Protein AF-A0A7X0E5I5-F1 (afdb_monomer_lite)

Foldseek 3Di:
DDDDDPPPPPPPPDPPPPPPPPPQWDDDPNAIAGDDDPVRLVVLLVQLVPDALVRHPPVLPQWWKFKWAFPDWDDADPQRWTKTKIATPGTGGCRPPDPPDGIFMETEHDPVRQGDDHDHPWMKTAIWHADPNHTYGGNSRIDTPDD

Secondary structure (DSSP, 8-state):
-----------------------SEEEETTEEEE---HHHHHHHHHHHHH--SS---GGGTTSEEEEEEEEEEEPP-TT--EEEEEEEEEEEE-TTPPTT--EEEEEE--GGGT---PPTT-EEEEEEEEETTEEE--GGGEEEE--

pLDDT: mean 73.92, std 20.05, range [28.14, 96.0]

Structure (mmCIF, N/CA/C/O backbone):
data_AF-A0A7X0E5I5-F1
#
_entry.id   AF-A0A7X0E5I5-F1
#
loop_
_atom_site.group_PDB
_atom_site.id
_atom_site.type_symbol
_atom_site.label_atom_id
_atom_site.label_alt_id
_atom_site.label_comp_id
_atom_site.label_asym_id
_atom_site.label_entity_id
_atom_site.label_seq_id
_atom_site.pdbx_PDB_ins_code
_atom_site.Cartn_x
_atom_site.Cartn_y
_atom_site.Cartn_z
_atom_site.occupancy
_atom_site.B_iso_or_equiv
_atom_site.auth_seq_id
_atom_site.auth_comp_id
_atom_site.auth_asym_id
_atom_site.auth_atom_id
_atom_site.pdbx_PDB_model_num
ATOM 1 N N . MET A 1 1 ? 13.275 -2.788 -75.035 1.00 40.72 1 MET A N 1
ATOM 2 C CA . MET A 1 1 ? 13.919 -1.642 -74.360 1.00 40.72 1 MET A CA 1
ATOM 3 C C . MET A 1 1 ? 12.969 -1.171 -73.271 1.00 40.72 1 MET A C 1
ATOM 5 O O . MET A 1 1 ? 11.833 -0.851 -73.587 1.00 40.72 1 MET A O 1
ATOM 9 N N . LYS A 1 2 ? 13.368 -1.297 -72.002 1.00 38.06 2 LYS A N 1
ATOM 10 C CA . LYS A 1 2 ? 12.533 -1.028 -70.821 1.00 38.06 2 LYS A CA 1
ATOM 11 C C . LYS A 1 2 ? 12.740 0.428 -70.397 1.00 38.06 2 LYS A C 1
ATOM 13 O O . LYS A 1 2 ? 13.890 0.828 -70.251 1.00 38.06 2 LYS A O 1
ATOM 18 N N . ILE A 1 3 ? 11.667 1.187 -70.185 1.00 47.62 3 ILE A N 1
ATOM 19 C CA . ILE A 1 3 ? 11.720 2.466 -69.467 1.00 47.62 3 ILE A CA 1
ATOM 20 C C . ILE A 1 3 ? 10.713 2.396 -68.325 1.00 47.62 3 ILE A C 1
ATOM 22 O O . ILE A 1 3 ? 9.597 1.905 -68.476 1.00 47.62 3 ILE A O 1
ATOM 26 N N . ASN A 1 4 ? 11.224 2.788 -67.165 1.00 36.81 4 ASN A N 1
ATOM 27 C CA . ASN A 1 4 ? 10.765 2.457 -65.832 1.00 36.81 4 ASN A CA 1
ATOM 28 C C . ASN A 1 4 ? 9.482 3.196 -65.448 1.00 36.81 4 ASN A C 1
ATOM 30 O O . ASN A 1 4 ? 9.383 4.411 -65.596 1.00 36.81 4 ASN A O 1
ATOM 34 N N . VAL A 1 5 ? 8.544 2.454 -64.863 1.00 45.59 5 VAL A N 1
ATOM 35 C CA . VAL A 1 5 ? 7.460 3.012 -64.055 1.00 45.59 5 VAL A CA 1
ATOM 36 C C . VAL A 1 5 ? 8.095 3.548 -62.773 1.00 45.59 5 VAL A C 1
ATOM 38 O O . VAL A 1 5 ? 8.558 2.774 -61.937 1.00 45.59 5 VAL A O 1
ATOM 41 N N . ILE A 1 6 ? 8.157 4.870 -62.623 1.00 47.38 6 ILE A N 1
ATOM 42 C CA . ILE A 1 6 ? 8.483 5.497 -61.341 1.00 47.38 6 ILE A CA 1
ATOM 43 C C . ILE A 1 6 ? 7.216 5.408 -60.490 1.00 47.38 6 ILE A C 1
ATOM 45 O O . ILE A 1 6 ? 6.301 6.217 -60.620 1.00 47.38 6 ILE A O 1
ATOM 49 N N . ALA A 1 7 ? 7.140 4.380 -59.648 1.00 45.25 7 ALA A N 1
ATOM 50 C CA . ALA A 1 7 ? 6.164 4.328 -58.574 1.00 45.25 7 ALA A CA 1
ATOM 51 C C . ALA A 1 7 ? 6.577 5.358 -57.512 1.00 45.25 7 ALA A C 1
ATOM 53 O O . ALA A 1 7 ? 7.543 5.148 -56.778 1.00 45.25 7 ALA A O 1
ATOM 54 N N . LEU A 1 8 ? 5.858 6.481 -57.442 1.00 41.06 8 LEU A N 1
ATOM 55 C CA . LEU A 1 8 ? 5.895 7.364 -56.280 1.00 41.06 8 LEU A CA 1
ATOM 56 C C . LEU A 1 8 ? 5.266 6.617 -55.098 1.00 41.06 8 LEU A C 1
ATOM 58 O O . LEU A 1 8 ? 4.060 6.674 -54.868 1.00 41.06 8 LEU A O 1
ATOM 62 N N . PHE A 1 9 ? 6.096 5.904 -54.343 1.00 39.41 9 PHE A N 1
ATOM 63 C CA . PHE A 1 9 ? 5.758 5.536 -52.978 1.00 39.41 9 PHE A CA 1
ATOM 64 C C . PHE A 1 9 ? 5.756 6.823 -52.155 1.00 39.41 9 PHE A C 1
ATOM 66 O O . PHE A 1 9 ? 6.805 7.323 -51.751 1.00 39.41 9 PHE A O 1
ATOM 73 N N . PHE A 1 10 ? 4.566 7.372 -51.919 1.00 41.81 10 PHE A N 1
ATOM 74 C CA . PHE A 1 10 ? 4.343 8.290 -50.813 1.00 41.81 10 PHE A CA 1
ATOM 75 C C . PHE A 1 10 ? 4.629 7.521 -49.518 1.00 41.81 10 PHE A C 1
ATOM 77 O O . PHE A 1 10 ? 3.753 6.878 -48.945 1.00 41.81 10 PHE A O 1
ATOM 84 N N . LEU A 1 11 ? 5.884 7.558 -49.070 1.00 38.34 11 LEU A N 1
ATOM 85 C CA . LEU A 1 11 ? 6.241 7.279 -47.688 1.00 38.34 11 LEU A CA 1
ATOM 86 C C . LEU A 1 11 ? 5.644 8.414 -46.852 1.00 38.34 11 LEU A C 1
ATOM 88 O O . LEU A 1 11 ? 6.289 9.422 -46.574 1.00 38.34 11 LEU A O 1
ATOM 92 N N . SER A 1 12 ? 4.377 8.263 -46.473 1.00 38.84 12 SER A N 1
ATOM 93 C CA . SER A 1 12 ? 3.823 8.956 -45.321 1.00 38.84 12 SER A CA 1
ATOM 94 C C . SER A 1 12 ? 4.576 8.440 -44.099 1.00 38.84 12 SER A C 1
ATOM 96 O O . SER A 1 12 ? 4.199 7.440 -43.487 1.00 38.84 12 SER A O 1
ATOM 98 N N . ILE A 1 13 ? 5.698 9.091 -43.793 1.00 46.72 13 ILE A N 1
ATOM 99 C CA . ILE A 1 13 ? 6.384 8.965 -42.515 1.00 46.72 13 ILE A CA 1
ATOM 100 C C . ILE A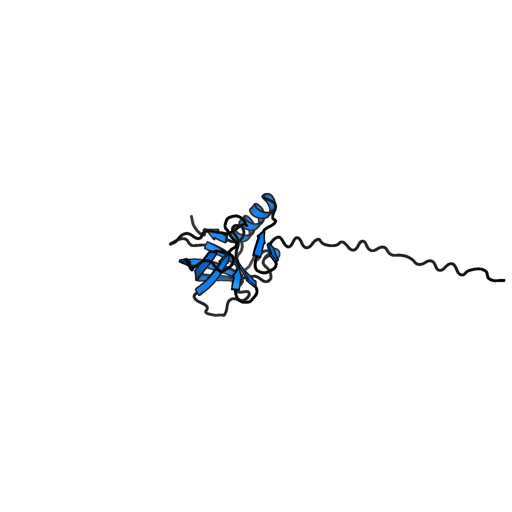 1 13 ? 5.429 9.595 -41.504 1.00 46.72 13 ILE A C 1
ATOM 102 O O . ILE A 1 13 ? 5.495 10.788 -41.224 1.00 46.72 13 ILE A O 1
ATOM 106 N N . PHE A 1 14 ? 4.479 8.808 -41.004 1.00 39.97 14 PHE A N 1
ATOM 107 C CA . PHE A 1 14 ? 3.857 9.131 -39.735 1.00 39.97 14 PHE A CA 1
ATOM 108 C C . PHE A 1 14 ? 5.004 9.149 -38.725 1.00 39.97 14 PHE A C 1
ATOM 110 O O . PHE A 1 14 ? 5.663 8.114 -38.566 1.00 39.97 14 PHE A O 1
ATOM 117 N N . PRO A 1 15 ? 5.298 10.272 -38.046 1.00 38.66 15 PRO A N 1
ATOM 118 C CA . PRO A 1 15 ? 6.007 10.149 -36.795 1.00 38.66 15 PRO A CA 1
ATOM 119 C C . PRO A 1 15 ? 5.091 9.295 -35.923 1.00 38.66 15 PRO A C 1
ATOM 121 O O . PRO A 1 15 ? 4.036 9.743 -35.474 1.00 38.66 15 PRO A O 1
ATOM 124 N N . ILE A 1 16 ? 5.466 8.029 -35.735 1.00 35.00 16 ILE A N 1
ATOM 125 C CA . ILE A 1 16 ? 5.033 7.276 -34.571 1.00 35.00 16 ILE A CA 1
ATOM 126 C C . ILE A 1 16 ? 5.560 8.123 -33.425 1.00 35.00 16 ILE A C 1
ATOM 128 O O . ILE A 1 16 ? 6.744 8.076 -33.090 1.00 35.00 16 ILE A O 1
ATOM 132 N N . VAL A 1 17 ? 4.695 8.986 -32.896 1.00 33.72 17 VAL A N 1
ATOM 133 C CA . VAL A 1 17 ? 4.870 9.569 -31.581 1.00 33.72 17 VAL A CA 1
ATOM 134 C C . VAL A 1 17 ? 4.858 8.351 -30.679 1.00 33.72 17 VAL A C 1
ATOM 136 O O . VAL A 1 17 ? 3.807 7.854 -30.281 1.00 33.72 17 VAL A O 1
ATOM 139 N N . ALA A 1 18 ? 6.043 7.789 -30.454 1.00 29.97 18 ALA A N 1
ATOM 140 C CA . ALA A 1 18 ? 6.282 6.905 -29.347 1.00 29.97 18 ALA A CA 1
ATOM 141 C C . ALA A 1 18 ? 6.031 7.785 -28.129 1.00 29.97 18 ALA A C 1
ATOM 143 O O . ALA A 1 18 ? 6.929 8.475 -27.651 1.00 29.97 18 ALA A O 1
ATOM 144 N N . TYR A 1 19 ? 4.769 7.829 -27.698 1.00 28.91 19 TYR A N 1
ATOM 145 C CA . TYR A 1 19 ? 4.421 8.156 -26.334 1.00 28.91 19 TYR A CA 1
ATOM 146 C C . TYR A 1 19 ? 5.312 7.241 -25.511 1.00 28.91 19 TYR A C 1
ATOM 148 O O . TYR A 1 19 ? 5.098 6.027 -25.451 1.00 28.91 19 TYR A O 1
ATOM 156 N N . SER A 1 20 ? 6.402 7.800 -24.988 1.00 28.14 20 SER A N 1
ATOM 157 C CA . SER A 1 20 ? 7.174 7.111 -23.986 1.00 28.14 20 SER A CA 1
ATOM 158 C C . SER A 1 20 ? 6.196 6.951 -22.838 1.00 28.14 20 SER A C 1
ATOM 160 O O . SER A 1 20 ? 5.844 7.903 -22.147 1.00 28.14 20 SER A O 1
ATOM 162 N N . ASN A 1 21 ? 5.668 5.739 -22.695 1.00 33.31 21 ASN A N 1
ATOM 163 C CA . ASN A 1 21 ? 5.036 5.331 -21.463 1.00 33.31 21 ASN A CA 1
ATOM 164 C C . ASN A 1 21 ? 6.132 5.458 -20.409 1.00 33.31 21 ASN A C 1
ATOM 166 O O . ASN A 1 21 ? 6.957 4.560 -20.233 1.00 33.31 21 ASN A O 1
ATOM 170 N N . SER A 1 22 ? 6.188 6.617 -19.758 1.00 37.47 22 SER A N 1
ATOM 171 C CA . SER A 1 22 ? 6.903 6.824 -18.517 1.00 37.47 22 SER A CA 1
ATOM 172 C C . SER A 1 22 ? 6.181 5.974 -17.481 1.00 37.47 22 SER A C 1
ATOM 174 O O . SER A 1 22 ? 5.361 6.462 -16.707 1.00 37.47 22 SER A O 1
ATOM 176 N N . GLN A 1 23 ? 6.414 4.662 -17.513 1.00 45.25 23 GLN A N 1
ATOM 177 C CA . GLN A 1 23 ? 6.042 3.793 -16.413 1.00 45.25 23 GLN A CA 1
ATOM 178 C C . GLN A 1 23 ? 6.937 4.196 -15.248 1.00 45.25 23 GLN A C 1
AT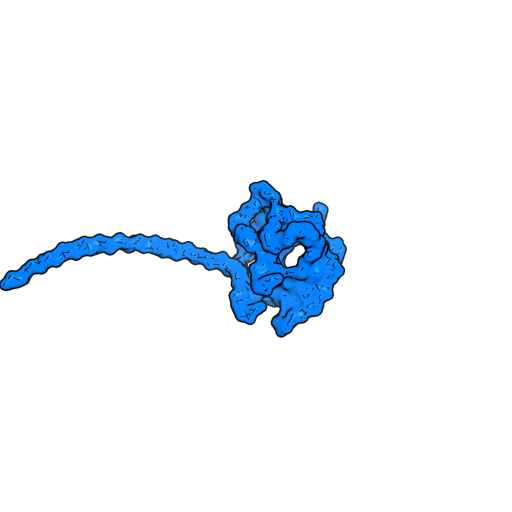OM 180 O O . GLN A 1 23 ? 8.040 3.703 -15.070 1.00 45.25 23 GLN A O 1
ATOM 185 N N . SER A 1 24 ? 6.474 5.183 -14.493 1.00 54.44 24 SER A N 1
ATOM 186 C CA . SER A 1 24 ? 7.132 5.763 -13.326 1.00 54.44 24 SER A CA 1
ATOM 187 C C . SER A 1 24 ? 7.385 4.744 -12.210 1.00 54.44 24 SER A C 1
ATOM 189 O O . SER A 1 24 ? 8.178 4.998 -11.301 1.00 54.44 24 SER A O 1
ATOM 191 N N . PHE A 1 25 ? 6.743 3.579 -12.321 1.00 55.94 25 PHE A N 1
ATOM 192 C CA . PHE A 1 25 ? 6.825 2.424 -11.444 1.00 55.94 25 PHE A CA 1
ATOM 193 C C . PHE A 1 25 ? 7.229 1.202 -12.274 1.00 55.94 25 PHE A C 1
ATOM 195 O O . PHE A 1 25 ? 6.539 0.831 -13.220 1.00 55.94 25 PHE A O 1
ATOM 202 N N . PHE A 1 26 ? 8.353 0.581 -11.922 1.00 55.53 26 PHE A N 1
ATOM 203 C CA . PHE A 1 26 ? 8.891 -0.599 -12.592 1.00 55.53 26 PHE A CA 1
ATOM 204 C C . PHE A 1 26 ? 8.802 -1.811 -11.670 1.00 55.53 26 PHE A C 1
ATOM 206 O O . PHE A 1 26 ? 9.186 -1.726 -10.504 1.00 55.53 26 PHE A O 1
ATOM 213 N N . TYR A 1 27 ? 8.374 -2.947 -12.218 1.00 49.66 27 TYR A N 1
ATOM 214 C CA . TYR A 1 27 ? 8.499 -4.270 -11.610 1.00 49.66 27 TYR A CA 1
ATOM 215 C C . TYR A 1 27 ? 9.440 -5.107 -12.485 1.00 49.66 27 TYR A C 1
ATOM 217 O O . TYR A 1 27 ? 9.134 -5.372 -13.646 1.00 49.66 27 TYR A O 1
ATOM 225 N N . ASN A 1 28 ? 10.607 -5.497 -11.967 1.00 51.84 28 ASN A N 1
ATOM 226 C CA . ASN A 1 28 ? 11.579 -6.311 -12.700 1.00 51.84 28 ASN A CA 1
ATOM 227 C C . ASN A 1 28 ? 12.063 -7.471 -11.825 1.00 51.84 28 ASN A C 1
ATOM 229 O O . ASN A 1 28 ? 12.747 -7.253 -10.828 1.00 5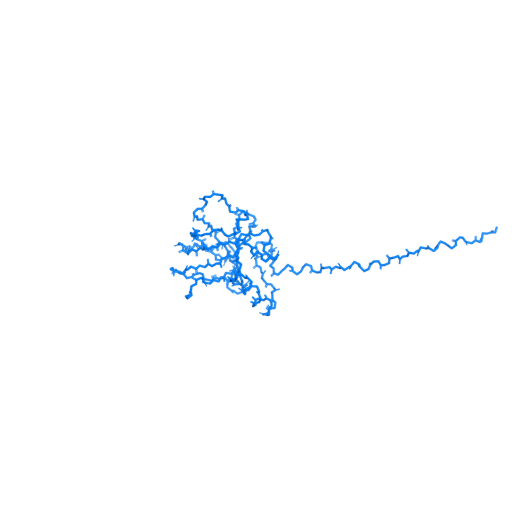1.84 28 ASN A O 1
ATOM 233 N N . LYS A 1 29 ? 11.717 -8.710 -12.205 1.00 51.41 29 LYS A N 1
ATOM 234 C CA . LYS A 1 29 ? 12.145 -9.952 -11.525 1.00 51.41 29 LYS A CA 1
ATOM 235 C C . LYS A 1 29 ? 11.863 -9.978 -10.011 1.00 51.41 29 LYS A C 1
ATOM 237 O O . LYS A 1 29 ? 12.641 -10.543 -9.247 1.00 51.41 29 LYS A O 1
ATOM 242 N N . GLY A 1 30 ? 10.751 -9.385 -9.579 1.00 46.94 30 GLY A N 1
ATOM 243 C CA . GLY A 1 30 ? 10.377 -9.308 -8.166 1.00 46.94 30 GLY A CA 1
ATOM 244 C C . GLY A 1 30 ? 10.836 -8.040 -7.450 1.00 46.94 30 GLY A C 1
ATOM 245 O O . GLY A 1 30 ? 10.395 -7.820 -6.331 1.00 46.94 30 GLY A O 1
ATOM 246 N N . GLU A 1 31 ? 11.661 -7.188 -8.068 1.00 43.38 31 GLU A N 1
ATOM 247 C CA . GLU A 1 31 ? 12.063 -5.893 -7.508 1.00 43.38 31 GLU A CA 1
ATOM 248 C C . GLU A 1 31 ? 11.168 -4.762 -8.023 1.00 43.38 31 GLU A C 1
ATOM 250 O O . GLU A 1 31 ? 10.994 -4.600 -9.235 1.00 43.38 31 GLU A O 1
ATOM 255 N N . LEU A 1 32 ? 10.650 -3.945 -7.103 1.00 54.53 32 LEU A N 1
ATOM 256 C CA . LEU A 1 32 ? 9.888 -2.739 -7.426 1.00 54.53 32 LEU A CA 1
ATOM 257 C C . LEU A 1 32 ? 10.763 -1.488 -7.320 1.00 54.53 32 LEU A C 1
ATOM 259 O O . LEU A 1 32 ? 11.414 -1.277 -6.301 1.00 54.53 32 LEU A O 1
ATOM 263 N N . LYS A 1 33 ? 10.751 -0.637 -8.353 1.00 55.19 33 LYS A N 1
ATOM 264 C CA . LYS A 1 33 ? 11.540 0.608 -8.422 1.00 55.19 33 LYS A CA 1
ATOM 265 C C . LYS A 1 33 ? 10.683 1.780 -8.892 1.00 55.19 33 LYS A C 1
ATOM 267 O O . LYS A 1 33 ? 9.808 1.607 -9.735 1.00 55.19 33 LYS A O 1
ATOM 272 N N . VAL A 1 34 ? 10.968 2.977 -8.382 1.00 58.31 34 VAL A N 1
ATOM 273 C CA . VAL A 1 34 ? 10.358 4.239 -8.840 1.00 58.31 34 VAL A CA 1
ATOM 274 C C . VAL A 1 34 ? 11.411 5.058 -9.573 1.00 58.31 34 VAL A C 1
ATOM 276 O O . VAL A 1 34 ? 12.515 5.232 -9.057 1.00 58.31 34 VAL A O 1
ATOM 279 N N . LYS A 1 35 ? 11.079 5.592 -10.751 1.00 56.81 35 LYS A N 1
ATOM 280 C CA . LYS A 1 35 ? 11.922 6.567 -11.462 1.00 56.81 35 LYS A CA 1
ATOM 281 C C . LYS A 1 35 ? 11.096 7.809 -11.789 1.00 56.81 35 LYS A C 1
ATOM 283 O O . LYS A 1 35 ? 10.718 8.027 -12.934 1.00 56.81 35 LYS A O 1
ATOM 288 N N . LEU A 1 36 ? 10.801 8.595 -10.757 1.00 59.66 36 LEU A N 1
ATOM 289 C CA . LEU A 1 36 ? 10.139 9.894 -10.874 1.00 59.66 36 LEU A CA 1
ATOM 290 C C . LEU A 1 36 ? 11.157 11.016 -10.662 1.00 59.66 36 LEU A C 1
ATOM 292 O O . LEU A 1 36 ? 12.062 10.880 -9.836 1.00 59.66 36 LEU A O 1
ATOM 296 N N . SER A 1 37 ? 10.999 12.127 -11.385 1.00 59.28 37 SER A N 1
ATOM 297 C CA . SER A 1 37 ? 11.637 13.383 -10.990 1.00 59.28 37 SER A CA 1
ATOM 298 C C . SER A 1 37 ? 11.014 13.883 -9.674 1.00 59.28 37 SER A C 1
ATOM 300 O O . SER A 1 37 ? 9.901 13.491 -9.314 1.00 59.28 37 SER A O 1
ATOM 302 N N . ASN A 1 38 ? 11.707 14.749 -8.928 1.00 64.94 38 ASN A N 1
ATOM 303 C CA . ASN A 1 38 ? 11.154 15.308 -7.685 1.00 64.94 38 ASN A CA 1
ATOM 304 C C . ASN A 1 38 ? 9.872 16.131 -7.926 1.00 64.94 38 ASN A C 1
ATOM 306 O O . ASN A 1 38 ? 8.999 16.167 -7.061 1.00 64.94 38 ASN A O 1
ATOM 310 N N . GLU A 1 39 ? 9.754 16.770 -9.092 1.00 60.47 39 GLU A N 1
ATOM 311 C CA . GLU A 1 39 ? 8.584 17.559 -9.489 1.00 60.47 39 GLU A CA 1
ATOM 312 C C . GLU A 1 39 ? 7.372 16.657 -9.763 1.00 60.47 39 GLU A C 1
ATOM 314 O O . GLU A 1 39 ? 6.301 16.863 -9.188 1.00 60.47 39 GLU A O 1
ATOM 319 N N . ASP A 1 40 ? 7.570 15.578 -10.527 1.00 60.97 40 ASP A N 1
ATOM 320 C CA . ASP A 1 40 ? 6.518 14.593 -10.807 1.00 60.97 40 ASP A CA 1
ATOM 321 C C . ASP A 1 40 ? 6.066 13.861 -9.536 1.00 60.97 40 ASP A C 1
ATOM 323 O O . ASP A 1 40 ? 4.884 13.548 -9.372 1.00 60.97 40 ASP A O 1
ATOM 327 N N . LEU A 1 41 ? 6.992 13.619 -8.601 1.00 63.94 41 LEU A N 1
ATOM 328 C CA . LEU A 1 41 ? 6.678 13.057 -7.289 1.00 63.94 41 LEU A CA 1
ATOM 329 C C . LEU A 1 41 ? 5.782 14.005 -6.477 1.00 63.94 41 LEU A C 1
ATOM 331 O O . LEU A 1 41 ? 4.794 13.563 -5.894 1.00 63.94 41 LEU A O 1
ATOM 335 N N . GLY A 1 42 ? 6.103 15.303 -6.454 1.00 59.88 42 GLY A N 1
ATOM 336 C CA . GLY A 1 42 ? 5.309 16.317 -5.757 1.00 59.88 42 GLY A CA 1
ATOM 337 C C . GLY A 1 42 ? 3.894 16.436 -6.322 1.00 59.88 42 GLY A C 1
ATOM 338 O O . GLY A 1 42 ? 2.925 16.448 -5.559 1.00 59.88 42 GLY A O 1
ATOM 339 N N . LYS A 1 43 ? 3.769 16.432 -7.654 1.00 68.56 43 LYS A N 1
ATOM 340 C CA . LYS A 1 43 ? 2.474 16.426 -8.338 1.00 68.56 43 LYS A CA 1
ATOM 341 C C . LYS A 1 43 ? 1.670 15.166 -8.015 1.00 68.56 43 LYS A C 1
ATOM 343 O O . LYS A 1 43 ? 0.527 15.278 -7.595 1.00 68.56 43 LYS A O 1
ATOM 348 N N . THR A 1 44 ? 2.292 13.989 -8.084 1.00 66.75 44 THR A N 1
ATOM 349 C CA . THR A 1 44 ? 1.642 12.708 -7.747 1.00 66.75 44 THR A CA 1
ATOM 350 C C . THR A 1 44 ? 1.122 12.690 -6.305 1.00 66.75 44 THR A C 1
ATOM 352 O O . THR A 1 44 ? 0.006 12.240 -6.054 1.00 66.75 44 THR A O 1
ATOM 355 N N . ILE A 1 45 ? 1.896 13.217 -5.349 1.00 66.12 45 ILE A N 1
ATOM 356 C CA . ILE A 1 45 ? 1.470 13.328 -3.945 1.00 66.12 45 ILE A CA 1
ATOM 357 C C . ILE A 1 45 ? 0.289 14.298 -3.802 1.00 66.12 45 ILE A C 1
ATOM 359 O O . ILE A 1 45 ? -0.633 14.029 -3.032 1.00 66.12 45 ILE A O 1
ATOM 363 N N . SER A 1 46 ? 0.313 15.428 -4.514 1.00 71.25 46 SER A N 1
ATOM 364 C CA . SER A 1 46 ? -0.789 16.398 -4.516 1.00 71.25 46 SER A CA 1
ATOM 365 C C . SER A 1 46 ? -2.065 15.795 -5.105 1.00 71.25 46 SER A C 1
ATOM 367 O O . SER A 1 46 ? -3.126 15.878 -4.488 1.00 71.25 46 SER A O 1
ATOM 369 N N . ASP A 1 47 ? -1.951 15.131 -6.253 1.00 74.31 47 ASP A N 1
ATOM 370 C CA . ASP A 1 47 ? -3.059 14.457 -6.927 1.00 74.31 47 ASP A CA 1
ATOM 371 C C . ASP A 1 47 ? -3.650 13.365 -6.022 1.00 74.31 47 ASP A C 1
ATOM 373 O O . ASP A 1 47 ? -4.863 13.295 -5.850 1.00 74.31 47 ASP A O 1
ATOM 377 N N . LEU A 1 48 ? -2.805 12.582 -5.339 1.00 74.25 48 LEU A N 1
ATOM 378 C CA . LEU A 1 48 ? -3.250 11.577 -4.372 1.00 74.25 48 LEU A CA 1
ATOM 379 C C . LEU A 1 48 ? -4.019 12.185 -3.196 1.00 74.25 48 LEU A C 1
ATOM 381 O O . LEU A 1 48 ? -5.051 11.647 -2.804 1.00 74.25 48 LEU A O 1
ATOM 385 N N . LYS A 1 49 ? -3.541 13.293 -2.615 1.00 77.06 49 LYS A N 1
ATOM 386 C CA . LYS A 1 49 ? -4.229 13.953 -1.492 1.00 77.06 49 LYS A CA 1
ATOM 387 C C . LYS A 1 49 ? -5.651 14.366 -1.866 1.00 77.06 49 LYS A C 1
ATOM 389 O O . LYS A 1 49 ? -6.560 14.150 -1.065 1.00 77.06 49 LYS A O 1
ATOM 394 N N . ASN A 1 50 ? -5.825 14.900 -3.071 1.00 77.62 50 ASN A N 1
ATOM 395 C CA . ASN A 1 50 ? -7.099 15.431 -3.553 1.00 77.62 50 ASN A CA 1
ATOM 396 C C . ASN A 1 50 ? -7.993 14.381 -4.223 1.00 77.62 50 ASN A C 1
ATOM 398 O O . ASN A 1 50 ? -9.156 14.670 -4.469 1.00 77.62 50 ASN A O 1
ATOM 402 N N . ALA A 1 51 ? -7.481 13.180 -4.503 1.00 71.94 51 ALA A N 1
ATOM 403 C CA . ALA A 1 51 ? -8.265 12.132 -5.140 1.00 71.94 51 ALA A CA 1
ATOM 404 C C . ALA A 1 51 ? -9.435 11.675 -4.251 1.00 71.94 51 ALA A C 1
ATOM 406 O O . ALA A 1 51 ? -9.255 11.373 -3.059 1.00 71.94 51 ALA A O 1
ATOM 407 N N . ASP A 1 52 ? -10.613 11.595 -4.863 1.00 75.19 52 ASP A N 1
ATOM 408 C CA . ASP A 1 52 ? -11.873 11.132 -4.285 1.00 75.19 52 ASP A CA 1
ATOM 409 C C . ASP A 1 52 ? -12.634 10.245 -5.294 1.00 75.19 52 ASP A C 1
ATOM 411 O O . ASP A 1 52 ? -12.089 9.855 -6.329 1.00 75.19 52 ASP A O 1
ATOM 415 N N . ALA A 1 53 ? -13.868 9.854 -4.963 1.00 70.00 53 ALA A N 1
ATOM 416 C CA . ALA A 1 53 ? -14.663 8.960 -5.804 1.00 70.00 53 ALA A CA 1
ATOM 417 C C . ALA A 1 53 ? -15.118 9.608 -7.129 1.00 70.00 53 ALA A C 1
ATOM 419 O O . ALA A 1 53 ? -15.469 8.890 -8.063 1.00 70.00 53 ALA A O 1
ATOM 420 N N . GLU A 1 54 ? -15.118 10.939 -7.213 1.00 69.19 54 GLU A N 1
ATOM 421 C CA . GLU A 1 54 ? -15.547 11.718 -8.379 1.00 69.19 54 GLU A CA 1
ATOM 422 C C . GLU A 1 54 ? -14.348 12.165 -9.236 1.00 69.19 54 GLU A C 1
ATOM 424 O O . GLU A 1 54 ? -14.478 12.335 -10.448 1.00 69.19 54 GLU A O 1
ATOM 429 N N . HIS A 1 55 ? -13.163 12.290 -8.629 1.00 71.56 55 HIS A N 1
ATOM 430 C CA . HIS A 1 55 ? -11.939 12.793 -9.250 1.00 71.56 55 HIS A CA 1
ATOM 431 C C . HIS A 1 55 ? -10.765 11.831 -9.030 1.00 71.56 55 HIS A C 1
ATOM 433 O O . HIS A 1 55 ? -9.927 12.013 -8.142 1.00 71.56 55 HIS A O 1
ATOM 439 N N . ILE A 1 56 ? -10.671 10.813 -9.887 1.00 67.94 56 ILE A N 1
ATOM 440 C CA . ILE A 1 56 ? -9.543 9.875 -9.910 1.00 67.94 56 ILE A CA 1
ATOM 441 C C . ILE A 1 56 ? -8.530 10.335 -10.973 1.00 67.94 56 ILE A C 1
ATOM 443 O O . ILE A 1 56 ? -8.890 10.440 -12.146 1.00 67.94 56 ILE A O 1
ATOM 447 N N . PRO A 1 57 ? -7.256 10.587 -10.618 1.00 64.19 57 PRO A N 1
ATOM 448 C CA . PRO A 1 57 ? -6.225 10.915 -11.599 1.00 64.19 57 PRO A CA 1
ATOM 449 C C . PRO A 1 57 ? -6.035 9.784 -12.623 1.00 64.19 57 PRO A C 1
ATOM 451 O O . PRO A 1 57 ? -5.896 8.628 -12.233 1.00 64.19 57 PRO A O 1
ATOM 454 N N . HIS A 1 58 ? -5.927 10.103 -13.919 1.00 61.22 58 HIS A N 1
ATOM 455 C CA . HIS A 1 58 ? -5.757 9.102 -14.993 1.00 61.22 58 HIS A CA 1
ATOM 456 C C . HIS A 1 58 ? -4.604 8.107 -14.754 1.00 61.22 58 HIS A C 1
ATOM 458 O O . HIS A 1 58 ? -4.701 6.937 -15.107 1.00 61.22 58 HIS A O 1
ATOM 464 N N . GLY A 1 59 ? -3.515 8.538 -14.106 1.00 63.12 59 GLY A N 1
ATOM 465 C CA . GLY A 1 59 ? -2.382 7.664 -13.767 1.00 63.12 59 GLY A CA 1
ATOM 466 C C . GLY A 1 59 ? -2.674 6.607 -12.690 1.00 63.12 59 GLY A C 1
ATOM 467 O O . GLY A 1 59 ? -1.799 5.796 -12.394 1.00 63.12 59 GLY A O 1
ATOM 468 N N . MET A 1 60 ? -3.867 6.629 -12.090 1.00 66.38 60 MET A N 1
ATOM 469 C CA . MET A 1 60 ? -4.328 5.678 -11.075 1.00 66.38 60 MET A CA 1
ATOM 470 C C . MET A 1 60 ? -5.280 4.610 -11.636 1.00 66.38 60 MET A C 1
ATOM 472 O O . MET A 1 60 ? -5.669 3.687 -10.915 1.00 66.38 60 MET A O 1
ATOM 476 N N . GLU A 1 61 ? -5.640 4.694 -12.918 1.00 62.84 61 GLU A N 1
ATOM 477 C CA . GLU A 1 61 ? -6.438 3.670 -13.591 1.00 62.84 61 GLU A CA 1
ATOM 478 C C . GLU A 1 61 ? -5.694 2.320 -13.574 1.00 62.84 61 GLU A C 1
ATOM 480 O O . GLU A 1 61 ? -4.535 2.217 -13.973 1.00 62.84 61 GLU A O 1
ATOM 485 N N . GLY A 1 62 ? -6.351 1.275 -13.057 1.00 70.75 62 GLY A N 1
ATOM 486 C CA . GLY A 1 62 ? -5.757 -0.058 -12.877 1.00 70.75 62 GLY A CA 1
ATOM 487 C C . GLY A 1 62 ? -5.135 -0.323 -11.499 1.00 70.75 62 GLY A C 1
ATOM 488 O O . GLY A 1 62 ? -4.614 -1.412 -11.269 1.00 70.75 62 GLY A O 1
ATOM 489 N N . GLY A 1 63 ? -5.206 0.631 -10.566 1.00 84.88 63 GLY A N 1
ATOM 490 C CA . GLY A 1 63 ? -4.875 0.406 -9.157 1.00 84.88 63 GLY A CA 1
ATOM 491 C C . GLY A 1 63 ? -6.081 0.505 -8.226 1.00 84.88 63 GLY A C 1
ATOM 492 O O . GLY A 1 63 ? -7.238 0.518 -8.642 1.00 84.88 63 GLY A O 1
ATOM 493 N N . SER A 1 64 ? -5.804 0.543 -6.931 1.00 90.06 64 SER A N 1
ATOM 494 C CA . SER A 1 64 ? -6.787 0.680 -5.859 1.00 90.06 64 SER A CA 1
ATOM 495 C C . SER A 1 64 ? -6.395 1.854 -4.972 1.00 90.06 64 SER A C 1
ATOM 497 O O . SER A 1 64 ? -5.240 1.956 -4.565 1.00 90.06 64 SER A O 1
ATOM 499 N N . LEU A 1 65 ? -7.350 2.732 -4.675 1.00 90.31 65 LEU A N 1
ATOM 500 C CA . LEU A 1 65 ? -7.183 3.894 -3.804 1.00 90.31 65 LEU A CA 1
ATOM 501 C C . LEU A 1 65 ? -8.078 3.724 -2.582 1.00 90.31 65 LEU A C 1
ATOM 503 O O . LEU A 1 65 ? -9.285 3.519 -2.711 1.00 90.31 65 LEU A O 1
ATOM 507 N N . PHE A 1 66 ? -7.500 3.816 -1.395 1.00 93.12 66 PHE A N 1
ATOM 508 C CA . PHE A 1 66 ? -8.223 3.582 -0.150 1.00 93.12 66 PHE A CA 1
ATOM 509 C C . PHE A 1 66 ? -7.556 4.309 1.012 1.00 93.12 66 PHE A C 1
ATOM 511 O O . PHE A 1 66 ? -6.379 4.671 0.958 1.00 93.12 66 PHE A O 1
ATOM 518 N N . GLU A 1 67 ? -8.316 4.501 2.082 1.00 94.25 67 GLU A N 1
ATOM 519 C CA . GLU A 1 67 ? -7.778 4.918 3.366 1.00 94.25 67 GLU A CA 1
ATOM 520 C C . GLU A 1 67 ? -7.602 3.703 4.263 1.00 94.25 67 GLU A C 1
ATOM 522 O O . GLU A 1 67 ? -8.508 2.877 4.397 1.00 94.25 67 GLU A O 1
ATOM 527 N N . ALA A 1 68 ? -6.438 3.598 4.893 1.00 95.62 68 ALA A N 1
ATOM 528 C CA . ALA A 1 68 ? -6.113 2.476 5.750 1.00 95.62 68 ALA A CA 1
ATOM 529 C C . ALA A 1 68 ? -5.299 2.876 6.978 1.00 95.62 68 ALA A C 1
ATOM 531 O O . ALA A 1 68 ? -4.613 3.900 7.006 1.00 95.62 68 ALA A O 1
ATOM 532 N N . GLU A 1 69 ? -5.351 2.013 7.984 1.00 95.31 69 GLU A N 1
ATOM 533 C CA . GLU A 1 69 ? -4.509 2.070 9.174 1.00 95.31 69 GLU A CA 1
ATOM 534 C C . GLU A 1 69 ? -3.621 0.836 9.254 1.00 95.31 69 GLU A C 1
ATOM 536 O O . GLU A 1 69 ? -4.019 -0.276 8.897 1.00 95.31 69 GLU A O 1
ATOM 541 N N . LEU A 1 70 ? -2.402 1.029 9.755 1.00 93.56 70 LEU A N 1
ATOM 542 C CA . LEU A 1 70 ? -1.494 -0.077 10.006 1.00 93.56 70 LEU A CA 1
ATOM 543 C C . LEU A 1 70 ? -2.010 -0.948 11.162 1.00 93.56 70 LEU A C 1
ATOM 545 O O . LEU A 1 70 ? -2.089 -0.472 12.294 1.00 93.56 70 LEU A O 1
ATOM 549 N N . VAL A 1 71 ? -2.252 -2.234 10.892 1.00 93.00 71 VAL A N 1
ATOM 550 C CA . VAL A 1 71 ? -2.557 -3.250 11.914 1.00 93.00 71 VAL A CA 1
ATOM 551 C C . VAL A 1 71 ? -1.259 -3.863 12.425 1.00 93.00 71 VAL A C 1
ATOM 553 O O . VAL A 1 71 ? -0.948 -3.814 13.615 1.00 93.00 71 VAL A O 1
ATOM 556 N N . GLU A 1 72 ? -0.455 -4.393 11.503 1.00 93.25 72 GLU A N 1
ATOM 557 C CA . GLU A 1 72 ? 0.748 -5.147 11.834 1.00 93.25 72 GLU A CA 1
ATOM 558 C C . GLU A 1 72 ? 1.846 -4.939 10.789 1.00 93.25 72 GLU A C 1
ATOM 560 O O . GLU A 1 72 ? 1.599 -4.941 9.583 1.00 93.25 72 GLU A O 1
ATOM 565 N N . LYS A 1 73 ? 3.093 -4.791 11.254 1.00 93.56 73 LYS A N 1
ATOM 566 C CA . LYS A 1 73 ? 4.267 -4.904 10.387 1.00 93.56 73 LYS A CA 1
ATOM 567 C C . LYS A 1 73 ? 4.655 -6.376 10.296 1.00 93.56 73 LYS A C 1
ATOM 569 O O . LYS A 1 73 ? 5.049 -6.964 11.298 1.00 93.56 73 LYS A O 1
ATOM 574 N N . LEU A 1 74 ? 4.568 -6.929 9.095 1.00 94.31 74 LEU A N 1
ATOM 575 C CA . LEU A 1 74 ? 4.905 -8.318 8.812 1.00 94.31 74 LEU A CA 1
ATOM 576 C C . LEU A 1 74 ? 6.414 -8.453 8.535 1.00 94.31 74 LEU A C 1
ATOM 578 O O . LEU A 1 74 ? 7.074 -7.458 8.206 1.00 94.31 74 LEU A O 1
ATOM 582 N N . PRO A 1 75 ? 6.981 -9.671 8.622 1.00 94.31 75 PRO A N 1
ATOM 583 C CA . PRO A 1 75 ? 8.352 -9.916 8.196 1.00 94.31 75 PRO A CA 1
ATOM 584 C C . PRO A 1 75 ? 8.584 -9.466 6.753 1.00 94.31 75 PRO A C 1
ATOM 586 O O . PRO A 1 75 ? 7.711 -9.599 5.887 1.00 94.31 75 PRO A O 1
ATOM 589 N N . SER A 1 76 ? 9.780 -8.944 6.486 1.00 92.44 76 SER A N 1
ATOM 590 C CA . SER A 1 76 ? 10.189 -8.640 5.120 1.00 92.44 76 SER A CA 1
ATOM 591 C C . SER A 1 76 ? 10.194 -9.898 4.256 1.00 92.44 76 SER A C 1
ATOM 593 O O . SER A 1 76 ? 10.405 -11.005 4.751 1.00 92.44 76 SER A O 1
ATOM 595 N N . ASP A 1 77 ? 9.934 -9.734 2.961 1.00 87.00 77 ASP A N 1
ATOM 596 C CA . ASP A 1 77 ? 9.968 -10.867 2.039 1.00 87.00 77 ASP A CA 1
ATOM 597 C C . ASP A 1 77 ? 11.411 -11.329 1.759 1.00 87.00 77 ASP A C 1
ATOM 599 O O . ASP A 1 77 ? 12.389 -10.744 2.234 1.00 87.00 77 ASP A O 1
ATOM 603 N N . LYS A 1 78 ? 11.557 -12.376 0.939 1.00 85.69 78 LYS A N 1
ATOM 604 C CA . LYS A 1 78 ? 12.869 -12.916 0.542 1.00 85.69 78 LYS A CA 1
ATOM 605 C C . LYS A 1 78 ? 13.767 -11.910 -0.191 1.00 85.69 78 LYS A C 1
ATOM 607 O O . LYS A 1 78 ? 14.961 -12.154 -0.326 1.00 85.69 78 LYS A O 1
ATOM 612 N N . PHE A 1 79 ? 13.204 -10.808 -0.681 1.00 84.38 79 PHE A N 1
ATOM 613 C CA . PHE A 1 79 ? 13.924 -9.740 -1.361 1.00 84.38 79 PHE A CA 1
ATOM 614 C C . PHE A 1 79 ? 14.254 -8.574 -0.423 1.00 84.38 79 PHE A C 1
ATOM 616 O O . PHE A 1 79 ? 14.943 -7.649 -0.845 1.00 84.38 79 PHE A O 1
ATOM 623 N N . GLY A 1 80 ? 13.818 -8.607 0.841 1.00 87.56 80 GLY A N 1
ATOM 624 C CA . GLY A 1 80 ? 14.003 -7.532 1.818 1.00 87.56 80 GLY A CA 1
ATOM 625 C C . GLY A 1 80 ? 12.977 -6.401 1.700 1.00 87.56 80 GLY A C 1
ATOM 626 O O . GLY A 1 80 ? 13.203 -5.318 2.239 1.00 87.56 80 GLY A O 1
ATOM 627 N N . GLN A 1 81 ? 11.867 -6.619 0.991 1.00 89.69 81 GLN A N 1
ATOM 628 C CA . GLN A 1 81 ? 10.775 -5.652 0.875 1.00 89.69 81 GLN A CA 1
ATOM 629 C C . GLN A 1 81 ? 9.967 -5.611 2.161 1.00 89.69 81 GLN A C 1
ATOM 631 O O . GLN A 1 81 ? 9.821 -6.620 2.853 1.00 89.69 81 GLN A O 1
ATOM 636 N N . SER A 1 82 ? 9.456 -4.437 2.509 1.00 92.06 82 SER A N 1
ATOM 637 C CA . SER A 1 82 ? 8.661 -4.287 3.725 1.00 92.06 82 SER A CA 1
ATOM 638 C C . SER A 1 82 ? 7.217 -4.700 3.463 1.00 92.06 82 SER A C 1
ATOM 640 O O . SER A 1 82 ? 6.662 -4.388 2.411 1.00 92.06 82 SER A O 1
ATOM 642 N N . ASN A 1 83 ? 6.627 -5.416 4.420 1.00 94.50 83 ASN A N 1
ATOM 643 C CA . ASN A 1 83 ? 5.264 -5.924 4.343 1.00 94.50 83 ASN A CA 1
ATOM 644 C C . ASN A 1 83 ? 4.454 -5.440 5.544 1.00 94.50 83 ASN A C 1
ATOM 646 O O . ASN A 1 83 ? 4.959 -5.394 6.668 1.00 94.50 83 ASN A O 1
ATOM 650 N N . TRP A 1 84 ? 3.179 -5.157 5.320 1.00 95.69 84 TRP A N 1
ATOM 651 C CA . TRP A 1 84 ? 2.248 -4.769 6.368 1.00 95.69 84 TRP A CA 1
ATOM 652 C C . TRP A 1 84 ? 0.885 -5.390 6.127 1.00 95.69 84 TRP A C 1
ATOM 654 O O . TRP A 1 84 ? 0.472 -5.579 4.984 1.00 95.69 84 TRP A O 1
ATOM 664 N N . LEU A 1 85 ? 0.186 -5.672 7.215 1.00 95.62 85 LEU A N 1
ATOM 665 C CA . LEU A 1 85 ? -1.250 -5.869 7.208 1.00 95.62 85 LEU A CA 1
ATOM 666 C C . LEU A 1 85 ? -1.892 -4.525 7.548 1.00 95.62 85 LEU A C 1
ATOM 668 O O . LEU A 1 85 ? -1.562 -3.919 8.574 1.00 95.62 85 LEU A O 1
ATOM 672 N N . VAL A 1 86 ? -2.770 -4.042 6.676 1.00 96.00 86 VAL A N 1
ATOM 673 C CA . VAL A 1 86 ? -3.502 -2.794 6.894 1.00 96.00 86 VAL A CA 1
ATOM 674 C C . VAL A 1 86 ? -4.995 -3.056 6.928 1.00 96.00 86 VAL A C 1
ATOM 676 O O . VAL A 1 86 ? -5.500 -3.889 6.175 1.00 96.00 86 VAL A O 1
ATOM 679 N N . LYS A 1 87 ? -5.695 -2.320 7.786 1.00 95.88 87 LYS A N 1
ATOM 680 C CA . LYS A 1 87 ? -7.150 -2.322 7.879 1.00 95.88 87 LYS A CA 1
ATOM 681 C C . LYS A 1 87 ? -7.701 -1.232 6.980 1.00 95.88 87 LYS A C 1
ATOM 683 O O . LYS A 1 87 ? -7.270 -0.086 7.079 1.00 95.88 87 LYS A O 1
ATOM 688 N N . LEU A 1 88 ? -8.646 -1.595 6.124 1.00 95.50 88 LEU A N 1
ATOM 689 C CA . LEU A 1 88 ? -9.334 -0.676 5.231 1.00 95.50 88 LEU A CA 1
ATOM 690 C C . LEU A 1 88 ? -10.401 0.095 6.017 1.00 95.50 88 LEU A C 1
ATOM 692 O O . LEU A 1 88 ? -11.305 -0.498 6.604 1.00 95.50 88 LEU A O 1
ATOM 696 N N . ASN A 1 89 ? -10.291 1.421 6.015 1.00 93.00 89 ASN A N 1
ATOM 697 C CA . ASN A 1 89 ? -11.270 2.324 6.614 1.00 93.00 89 ASN A CA 1
ATOM 698 C C . ASN A 1 89 ? -12.306 2.768 5.574 1.00 93.00 89 ASN A C 1
ATOM 700 O O . ASN A 1 89 ? -13.501 2.794 5.858 1.00 93.00 89 ASN A O 1
ATOM 704 N N . SER A 1 90 ? -11.843 3.107 4.371 1.00 91.62 90 SER A N 1
ATOM 705 C CA . SER A 1 90 ? -12.680 3.496 3.237 1.00 91.62 90 SER A CA 1
ATOM 706 C C . SER A 1 90 ? -12.003 3.074 1.932 1.00 91.62 90 SER A C 1
ATOM 708 O O . SER A 1 90 ? -10.777 3.072 1.833 1.00 91.62 90 SER A O 1
ATOM 710 N N . VAL A 1 91 ? -12.789 2.691 0.927 1.00 91.38 91 VAL A N 1
ATOM 711 C CA . VAL A 1 91 ? -12.292 2.353 -0.413 1.00 91.38 91 VAL A CA 1
ATOM 712 C C . VAL A 1 91 ? -12.853 3.382 -1.385 1.00 91.38 91 VAL A C 1
ATOM 714 O O . VAL A 1 91 ? -14.066 3.479 -1.540 1.00 91.38 91 VAL A O 1
ATOM 717 N N . ILE A 1 92 ? -11.964 4.162 -1.998 1.00 88.69 92 ILE A N 1
ATOM 718 C CA . ILE A 1 92 ? -12.294 5.280 -2.892 1.00 88.69 92 ILE A CA 1
ATOM 719 C C . ILE A 1 92 ? -12.324 4.783 -4.342 1.00 88.69 92 ILE A C 1
ATOM 721 O O . ILE A 1 92 ? -13.293 5.001 -5.060 1.00 88.69 92 ILE A O 1
ATOM 725 N N . LEU A 1 93 ? -11.283 4.045 -4.741 1.00 86.94 93 LEU A N 1
ATOM 726 C CA . LEU A 1 93 ? -11.207 3.307 -5.999 1.00 86.94 93 LEU A CA 1
ATOM 727 C C . LEU A 1 93 ? -10.963 1.831 -5.666 1.00 86.94 93 LEU A C 1
ATOM 729 O O . LEU A 1 93 ? -9.875 1.498 -5.189 1.00 86.94 93 LEU A O 1
ATOM 733 N N . PRO A 1 94 ? -11.933 0.933 -5.900 1.00 84.00 94 PRO A N 1
ATOM 734 C CA . PRO A 1 94 ? -11.805 -0.456 -5.475 1.00 84.00 94 PRO A CA 1
ATOM 735 C C . PRO A 1 94 ? -10.710 -1.220 -6.215 1.00 84.00 94 PRO A C 1
ATOM 737 O O . PRO A 1 94 ? -10.025 -2.023 -5.588 1.00 84.00 94 PRO A O 1
ATOM 740 N N . GLY A 1 95 ? -10.520 -0.973 -7.516 1.00 86.69 95 GLY A N 1
ATOM 741 C CA . GLY A 1 95 ? -9.599 -1.750 -8.346 1.00 86.69 95 GLY A CA 1
ATOM 742 C C . GLY A 1 95 ? -9.813 -3.256 -8.167 1.00 86.69 95 GLY A C 1
ATOM 743 O O . GLY A 1 95 ? -10.892 -3.771 -8.448 1.00 86.69 95 GLY A O 1
ATOM 744 N N . ASP A 1 96 ? -8.798 -3.943 -7.641 1.00 87.75 96 ASP A N 1
ATOM 745 C CA . ASP A 1 96 ? -8.803 -5.389 -7.390 1.00 87.75 96 ASP A CA 1
ATOM 746 C C . ASP A 1 96 ? -9.127 -5.791 -5.936 1.00 87.75 96 ASP A C 1
ATOM 748 O O . ASP A 1 96 ? -8.983 -6.967 -5.555 1.00 87.75 96 ASP A O 1
ATOM 752 N N . ILE A 1 97 ? -9.507 -4.836 -5.085 1.00 90.06 97 ILE A N 1
ATOM 753 C CA . ILE A 1 97 ? -9.931 -5.116 -3.711 1.00 90.06 97 ILE A CA 1
ATOM 754 C C . ILE A 1 97 ? -11.272 -5.847 -3.756 1.00 90.06 97 ILE A C 1
ATOM 756 O O . ILE A 1 97 ? -12.240 -5.398 -4.368 1.00 90.06 97 ILE A O 1
ATOM 760 N N . ARG A 1 98 ? -11.336 -6.999 -3.082 1.00 87.88 98 ARG A N 1
ATOM 761 C CA . ARG A 1 98 ? -12.571 -7.784 -3.005 1.00 87.88 98 ARG A CA 1
ATOM 762 C C . ARG A 1 98 ? -13.645 -7.006 -2.231 1.00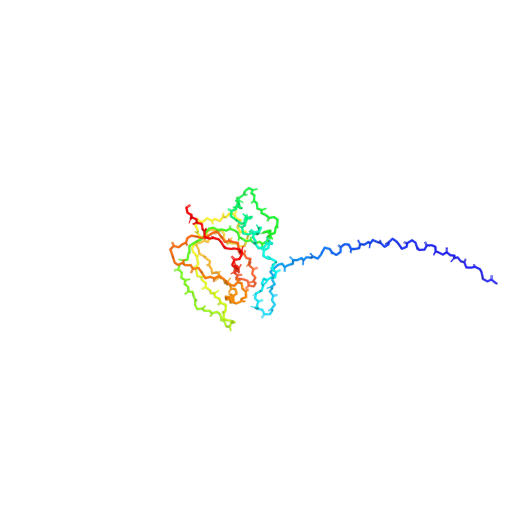 87.88 98 ARG A C 1
ATOM 764 O O . ARG A 1 98 ? -13.324 -6.447 -1.180 1.00 87.88 98 ARG A O 1
ATOM 771 N N . PRO A 1 99 ? -14.914 -7.030 -2.672 1.00 84.00 99 PRO A N 1
ATOM 772 C CA . PRO A 1 99 ? -16.012 -6.451 -1.906 1.00 84.00 99 PRO A CA 1
ATOM 773 C C . PRO A 1 99 ? -16.044 -6.997 -0.474 1.00 84.00 99 PRO A C 1
ATOM 775 O O . PRO A 1 99 ? -15.950 -8.206 -0.266 1.00 84.00 99 PRO A O 1
ATOM 778 N N . GLY A 1 100 ? -16.151 -6.103 0.510 1.00 83.81 100 GLY A N 1
ATOM 779 C CA . GLY A 1 100 ? -16.183 -6.466 1.931 1.00 83.81 100 GLY A CA 1
ATOM 780 C C . GLY A 1 100 ? -14.831 -6.858 2.542 1.00 83.81 100 GLY A C 1
ATOM 781 O O . GLY A 1 100 ? -14.804 -7.294 3.691 1.00 83.81 100 GLY A O 1
ATOM 782 N N . ALA A 1 101 ? -13.712 -6.712 1.822 1.00 89.25 101 ALA A N 1
ATOM 783 C CA . ALA A 1 101 ? -12.391 -6.878 2.422 1.00 89.25 101 ALA A CA 1
ATOM 784 C C . ALA A 1 101 ? -12.198 -5.864 3.562 1.00 89.25 101 ALA A C 1
ATOM 786 O O . ALA A 1 101 ? -12.298 -4.658 3.352 1.00 89.25 101 ALA A O 1
ATOM 787 N N . ALA A 1 102 ? -11.916 -6.361 4.766 1.00 92.94 102 ALA A N 1
ATOM 788 C CA . ALA A 1 102 ? -11.622 -5.519 5.925 1.00 92.94 102 ALA A CA 1
ATOM 789 C C . ALA A 1 102 ? -10.127 -5.189 6.035 1.00 92.94 102 ALA A C 1
ATOM 791 O O . ALA A 1 102 ? -9.756 -4.155 6.582 1.00 92.94 102 ALA A O 1
ATOM 792 N N . GLU A 1 103 ? -9.269 -6.066 5.514 1.00 95.44 103 GLU A N 1
ATOM 793 C CA . GLU A 1 103 ? -7.818 -5.962 5.619 1.00 95.44 103 GLU A CA 1
ATOM 794 C C . GLU A 1 103 ? -7.152 -6.433 4.330 1.00 95.44 103 GLU A C 1
ATOM 796 O O . GLU A 1 103 ? -7.659 -7.319 3.634 1.00 95.44 103 GLU A O 1
ATOM 801 N N . ILE A 1 104 ? -5.991 -5.858 4.025 1.00 95.25 104 ILE A N 1
ATOM 802 C CA . ILE A 1 104 ? -5.145 -6.290 2.915 1.00 95.25 104 ILE A CA 1
ATOM 803 C C . ILE A 1 104 ? -3.680 -6.317 3.339 1.00 95.25 104 ILE A C 1
ATOM 805 O O . ILE A 1 104 ? -3.228 -5.535 4.178 1.00 95.25 104 ILE A O 1
ATOM 809 N N . LYS A 1 105 ? -2.914 -7.208 2.708 1.00 95.38 105 LYS A N 1
ATOM 810 C CA . LYS A 1 105 ? -1.458 -7.179 2.785 1.00 95.38 105 LYS A CA 1
ATOM 811 C C . LYS A 1 105 ? -0.928 -6.168 1.774 1.00 95.38 105 LYS A C 1
ATOM 813 O O . LYS A 1 105 ? -1.195 -6.304 0.582 1.00 95.38 105 LYS A O 1
ATOM 818 N N . LEU A 1 106 ? -0.143 -5.212 2.253 1.00 95.44 106 LEU A N 1
ATOM 819 C CA . LEU A 1 106 ? 0.610 -4.272 1.436 1.00 95.44 106 LEU A CA 1
ATOM 820 C C . LEU A 1 106 ? 2.095 -4.592 1.482 1.00 95.44 106 LEU A C 1
ATOM 822 O O . LEU A 1 106 ? 2.656 -4.858 2.545 1.00 95.44 106 LEU A O 1
ATOM 826 N N . THR A 1 107 ? 2.735 -4.494 0.327 1.00 93.62 107 THR A N 1
ATOM 827 C CA . THR A 1 107 ? 4.179 -4.601 0.172 1.00 93.62 107 THR A CA 1
ATOM 828 C C . THR A 1 107 ? 4.721 -3.299 -0.409 1.00 93.62 107 THR A C 1
ATOM 830 O O . THR A 1 107 ? 4.066 -2.619 -1.195 1.00 93.62 107 THR A O 1
ATOM 833 N N . SER A 1 108 ? 5.927 -2.916 -0.014 1.00 92.38 108 SER A N 1
ATOM 834 C CA . SER A 1 108 ? 6.626 -1.760 -0.574 1.00 92.38 108 SER A CA 1
ATOM 835 C C . SER A 1 108 ? 8.092 -2.110 -0.799 1.00 92.38 108 SER A C 1
ATOM 837 O O . SER A 1 108 ? 8.614 -2.960 -0.067 1.00 92.38 108 SER A O 1
ATOM 839 N N . PRO A 1 109 ? 8.778 -1.467 -1.766 1.00 86.19 109 PRO A N 1
ATOM 840 C CA . PRO A 1 109 ? 10.209 -1.665 -1.961 1.00 86.19 109 PRO A CA 1
ATOM 841 C C . PRO A 1 109 ? 11.036 -1.461 -0.689 1.00 86.19 109 PRO A C 1
ATOM 843 O O . PRO A 1 109 ? 10.566 -0.986 0.350 1.00 86.19 109 PRO A O 1
ATOM 846 N N . LYS A 1 110 ? 12.336 -1.741 -0.792 1.00 86.25 110 LYS A N 1
ATOM 847 C CA . LYS A 1 110 ? 13.294 -1.313 0.230 1.00 86.25 110 LYS A CA 1
ATOM 848 C C . LYS A 1 110 ? 13.248 0.203 0.393 1.00 86.25 110 LYS A C 1
ATOM 850 O O . LYS A 1 110 ? 13.014 0.941 -0.563 1.00 86.25 110 LYS A O 1
ATOM 855 N N . MET A 1 111 ? 13.577 0.686 1.590 1.00 83.62 111 MET A N 1
ATOM 856 C CA . MET A 1 111 ? 13.659 2.128 1.863 1.00 83.62 111 MET A CA 1
ATOM 857 C C . MET A 1 111 ? 14.592 2.862 0.885 1.00 83.62 111 MET A C 1
ATOM 859 O O . MET A 1 111 ? 14.300 3.985 0.486 1.00 83.62 111 MET A O 1
ATOM 863 N N . THR A 1 112 ? 15.675 2.213 0.446 1.00 78.94 112 THR A N 1
ATOM 864 C CA . THR A 1 112 ? 16.637 2.742 -0.538 1.00 78.94 112 THR A CA 1
ATOM 865 C C . THR A 1 112 ? 16.090 2.831 -1.967 1.00 78.94 112 THR A C 1
ATOM 867 O O . THR A 1 112 ? 16.727 3.435 -2.820 1.00 78.94 112 THR A O 1
ATOM 870 N N . GLU A 1 113 ? 14.928 2.236 -2.242 1.00 77.12 113 GLU A N 1
ATOM 871 C CA . GLU A 1 113 ? 14.327 2.096 -3.578 1.00 77.12 113 GLU A CA 1
ATOM 872 C C . GLU A 1 113 ? 12.926 2.733 -3.655 1.00 77.12 113 GLU A C 1
ATOM 874 O O . GLU A 1 113 ? 12.117 2.398 -4.519 1.00 77.12 113 GLU A O 1
ATOM 879 N N . GLY A 1 114 ? 12.620 3.662 -2.743 1.00 75.00 114 GLY A N 1
ATOM 880 C CA . GLY A 1 114 ? 11.316 4.335 -2.688 1.00 75.00 114 GLY A CA 1
ATOM 881 C C . GLY A 1 114 ? 10.281 3.632 -1.806 1.00 75.00 114 GLY A C 1
ATOM 882 O O . GLY A 1 114 ? 9.086 3.921 -1.914 1.00 75.00 114 GLY A O 1
ATOM 883 N N . GLY A 1 115 ? 10.735 2.735 -0.927 1.00 85.50 115 GLY A N 1
ATOM 884 C CA . GLY A 1 115 ? 9.922 2.117 0.111 1.00 85.50 115 GLY A CA 1
ATOM 885 C C . GLY A 1 115 ? 9.345 3.121 1.108 1.00 85.50 115 GLY A C 1
ATOM 886 O O . GLY A 1 115 ? 9.925 4.181 1.368 1.00 85.50 115 GLY A O 1
ATOM 887 N N . ILE A 1 116 ? 8.200 2.771 1.685 1.00 87.81 116 ILE A N 1
ATOM 888 C CA . ILE A 1 116 ? 7.570 3.512 2.782 1.00 87.81 116 ILE A CA 1
ATOM 889 C C . ILE A 1 116 ? 7.784 2.803 4.123 1.00 87.81 116 ILE A C 1
ATOM 891 O O . ILE A 1 116 ? 7.966 1.594 4.176 1.00 87.81 116 ILE A O 1
ATOM 895 N N . ASN A 1 117 ? 7.746 3.550 5.227 1.00 89.75 117 ASN A N 1
ATOM 896 C CA . ASN A 1 117 ? 7.621 2.986 6.566 1.00 89.75 117 ASN A CA 1
ATOM 897 C C . ASN A 1 117 ? 6.350 3.534 7.218 1.00 89.75 117 ASN A C 1
ATOM 899 O O . ASN A 1 117 ? 6.342 4.674 7.682 1.00 89.75 117 ASN A O 1
ATOM 903 N N . PHE A 1 118 ? 5.287 2.731 7.238 1.00 91.62 118 PHE A N 1
ATOM 904 C CA . PHE A 1 118 ? 4.050 3.097 7.924 1.00 91.62 118 PHE A CA 1
ATOM 905 C C . PHE A 1 118 ? 4.262 3.139 9.438 1.00 91.62 118 PHE A C 1
ATOM 907 O O . PHE A 1 118 ? 4.868 2.235 10.023 1.00 91.62 118 PHE A O 1
ATOM 914 N N . LEU A 1 119 ? 3.753 4.192 10.072 1.00 89.69 119 LEU A N 1
ATOM 915 C CA . LEU A 1 119 ? 3.758 4.341 11.520 1.00 89.69 119 LEU A CA 1
ATOM 916 C C . LEU A 1 119 ? 2.466 3.758 12.098 1.00 89.69 119 LEU A C 1
ATOM 918 O O . LEU A 1 119 ? 1.400 3.832 11.487 1.00 89.69 119 LEU A O 1
ATOM 922 N N . ARG A 1 120 ? 2.556 3.169 13.295 1.00 86.88 120 ARG A N 1
ATOM 923 C CA . ARG A 1 120 ? 1.366 2.707 14.023 1.00 86.88 120 ARG A CA 1
ATOM 924 C C . ARG A 1 120 ? 0.479 3.894 14.397 1.00 86.88 120 ARG A C 1
ATOM 926 O O . ARG A 1 120 ? 0.984 4.987 14.643 1.00 86.88 120 ARG A O 1
ATOM 933 N N . ASN A 1 121 ? -0.827 3.643 14.498 1.00 84.94 121 ASN A N 1
ATOM 934 C CA . ASN A 1 121 ? -1.848 4.623 14.897 1.00 84.94 121 ASN A CA 1
ATOM 935 C C . ASN A 1 121 ? -1.952 5.841 13.964 1.00 84.94 121 ASN A C 1
ATOM 937 O O . ASN A 1 121 ? -2.432 6.898 14.371 1.00 84.94 121 ASN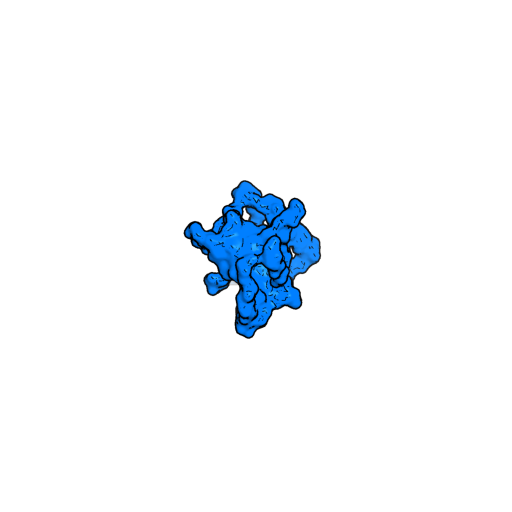 A O 1
ATOM 941 N N . LYS A 1 122 ? -1.477 5.708 12.725 1.00 90.50 122 LYS A N 1
ATOM 942 C CA . LYS A 1 122 ? -1.615 6.718 11.682 1.00 90.50 122 LYS A CA 1
ATOM 943 C C . LYS A 1 122 ? -2.532 6.195 10.585 1.00 90.50 122 LYS A C 1
ATOM 945 O O . LYS A 1 122 ? -2.473 5.016 10.230 1.00 90.50 122 LYS A O 1
ATOM 950 N N . LYS A 1 123 ? -3.370 7.093 10.072 1.00 93.06 123 LYS A N 1
ATOM 951 C CA . LYS A 1 123 ? -4.214 6.865 8.900 1.00 93.06 123 LYS A CA 1
ATOM 952 C C . LYS A 1 123 ? -3.446 7.284 7.662 1.00 93.06 123 LYS A C 1
ATOM 954 O O . LYS A 1 123 ? -2.741 8.288 7.687 1.00 93.06 123 LYS A O 1
ATOM 959 N N . TYR A 1 124 ? -3.605 6.541 6.581 1.00 94.38 124 TYR A N 1
ATOM 960 C CA . TYR A 1 124 ? -2.963 6.840 5.311 1.00 94.38 124 TYR A CA 1
ATOM 961 C C . TYR A 1 124 ? -3.966 6.724 4.175 1.00 94.38 124 TYR A C 1
ATOM 963 O O . TYR A 1 124 ? -4.722 5.757 4.129 1.00 94.38 124 TYR A O 1
ATOM 971 N N . LYS A 1 125 ? -3.917 7.661 3.229 1.00 92.69 125 LYS A N 1
ATOM 972 C CA . LYS A 1 125 ? -4.494 7.496 1.897 1.00 92.69 125 LYS A CA 1
ATOM 973 C C . LYS A 1 125 ? -3.432 6.853 1.012 1.00 92.69 125 LYS A C 1
ATOM 975 O O . LYS A 1 125 ? -2.325 7.378 0.871 1.00 92.69 125 LYS A O 1
ATOM 980 N N . ILE A 1 126 ? -3.752 5.685 0.473 1.00 92.88 126 ILE A N 1
ATOM 981 C CA . ILE A 1 126 ? -2.807 4.802 -0.205 1.00 92.88 126 ILE A CA 1
ATOM 982 C C . ILE A 1 126 ? -3.362 4.465 -1.578 1.00 92.88 126 ILE A C 1
ATOM 984 O O . ILE A 1 126 ? -4.473 3.954 -1.700 1.00 92.88 126 ILE A O 1
ATOM 988 N N . PHE A 1 127 ? -2.548 4.706 -2.600 1.00 90.19 127 PHE A N 1
ATOM 989 C CA . PHE A 1 127 ? -2.718 4.085 -3.899 1.00 90.19 127 PHE A CA 1
ATOM 990 C C . PHE A 1 127 ? -1.833 2.837 -3.973 1.00 90.19 127 PHE A C 1
ATOM 992 O O . PHE A 1 127 ? -0.634 2.880 -3.666 1.00 90.19 127 PHE A O 1
ATOM 999 N N . ALA A 1 128 ? -2.428 1.713 -4.358 1.00 91.75 128 ALA A N 1
ATOM 1000 C CA . ALA A 1 128 ? -1.740 0.443 -4.498 1.00 91.75 128 ALA A CA 1
ATOM 1001 C C . ALA A 1 128 ? -2.079 -0.243 -5.820 1.00 91.75 128 ALA A C 1
ATOM 1003 O O . ALA A 1 128 ? -3.199 -0.157 -6.313 1.00 91.75 128 ALA A O 1
ATOM 1004 N N . VAL A 1 129 ? -1.116 -0.973 -6.372 1.00 87.62 129 VAL A N 1
ATOM 1005 C CA . VAL A 1 129 ? -1.280 -1.748 -7.608 1.00 87.62 129 VAL A CA 1
ATOM 1006 C C . VAL A 1 129 ? -1.144 -3.225 -7.283 1.00 87.62 129 VAL A C 1
ATOM 1008 O O . VAL A 1 129 ? -0.263 -3.612 -6.511 1.00 87.62 129 VAL A O 1
ATOM 1011 N N . LYS A 1 130 ? -2.005 -4.065 -7.859 1.00 86.69 130 LYS A N 1
ATOM 1012 C CA . LYS A 1 130 ? -1.926 -5.510 -7.669 1.00 86.69 130 LYS A CA 1
ATOM 1013 C C . LYS A 1 130 ? -1.013 -6.137 -8.716 1.00 86.69 130 LYS A C 1
ATOM 1015 O O . LYS A 1 130 ? -1.260 -6.026 -9.911 1.00 86.69 130 LYS A O 1
ATOM 1020 N N . ILE A 1 131 ? 0.037 -6.812 -8.260 1.00 81.44 131 ILE A N 1
ATOM 1021 C CA . ILE A 1 131 ? 1.007 -7.511 -9.110 1.00 81.44 131 ILE A CA 1
ATOM 1022 C C . ILE A 1 131 ? 1.190 -8.911 -8.531 1.00 81.44 131 ILE A C 1
ATOM 1024 O O . ILE A 1 131 ? 1.412 -9.059 -7.330 1.00 81.44 131 ILE A O 1
ATOM 1028 N N . ASP A 1 132 ? 1.032 -9.946 -9.357 1.00 82.31 132 ASP A N 1
ATOM 1029 C CA . ASP A 1 132 ? 1.160 -11.355 -8.951 1.00 82.31 132 ASP A CA 1
ATOM 1030 C C . ASP A 1 132 ? 0.399 -11.696 -7.652 1.00 82.31 132 ASP A C 1
ATOM 1032 O O . ASP A 1 132 ? 0.882 -12.407 -6.770 1.00 82.31 132 ASP A O 1
ATOM 1036 N N . GLY A 1 133 ? -0.803 -11.128 -7.501 1.00 84.25 133 GLY A N 1
ATOM 1037 C CA . GLY A 1 133 ? -1.683 -11.364 -6.354 1.00 84.25 133 GLY A CA 1
ATOM 1038 C C . GLY A 1 133 ? -1.362 -10.574 -5.077 1.00 84.25 133 GLY A C 1
ATOM 1039 O O . GLY A 1 133 ? -2.105 -10.715 -4.108 1.00 84.25 133 GLY A O 1
ATOM 1040 N N . ASN A 1 134 ? -0.329 -9.726 -5.064 1.00 87.62 134 ASN A N 1
ATOM 1041 C CA . ASN A 1 134 ? 0.029 -8.877 -3.921 1.00 87.62 134 ASN A CA 1
ATOM 1042 C C . ASN A 1 134 ? -0.228 -7.399 -4.236 1.00 87.62 134 ASN A C 1
ATOM 1044 O O . ASN A 1 134 ? -0.030 -6.967 -5.370 1.00 87.62 134 ASN A O 1
ATOM 1048 N N . PHE A 1 135 ? -0.654 -6.619 -3.239 1.00 92.31 135 PHE A N 1
ATOM 1049 C CA . PHE A 1 135 ? -0.791 -5.170 -3.384 1.00 92.31 135 PHE A CA 1
ATOM 1050 C C . PHE A 1 135 ? 0.527 -4.477 -3.062 1.00 92.31 135 PHE A C 1
ATOM 1052 O O . PHE A 1 135 ? 1.106 -4.689 -1.995 1.00 92.31 135 PHE A O 1
ATOM 1059 N N . TYR A 1 136 ? 0.967 -3.613 -3.969 1.00 89.62 136 TYR A N 1
ATOM 1060 C CA . TYR A 1 136 ? 2.202 -2.858 -3.846 1.00 89.62 136 TYR A CA 1
ATOM 1061 C C . TYR A 1 136 ? 1.945 -1.364 -3.768 1.00 89.62 136 TYR A C 1
ATOM 1063 O O . TYR A 1 136 ? 1.114 -0.836 -4.501 1.00 89.62 136 TYR A O 1
ATOM 1071 N N . THR A 1 137 ? 2.690 -0.684 -2.901 1.00 91.25 137 THR A N 1
ATOM 1072 C CA . THR A 1 137 ? 2.671 0.774 -2.781 1.00 91.25 137 THR A CA 1
ATOM 1073 C C . THR A 1 137 ? 4.079 1.346 -2.577 1.00 91.25 137 THR A C 1
ATOM 1075 O O . THR A 1 137 ? 5.046 0.625 -2.309 1.00 91.25 137 THR A O 1
ATOM 1078 N N . TRP A 1 138 ? 4.208 2.664 -2.698 1.00 86.88 138 TRP A N 1
ATOM 1079 C CA . TRP A 1 138 ? 5.473 3.396 -2.680 1.00 86.88 138 TRP A CA 1
ATOM 1080 C C . TRP A 1 138 ? 5.345 4.677 -1.865 1.00 86.88 138 TRP A C 1
ATOM 1082 O O . TRP A 1 138 ? 4.247 5.192 -1.671 1.00 86.88 138 TRP A O 1
ATOM 1092 N N . LYS A 1 139 ? 6.481 5.254 -1.461 1.00 82.75 139 LYS A N 1
ATOM 1093 C CA . LYS A 1 139 ? 6.524 6.505 -0.688 1.00 82.75 139 LYS A CA 1
ATOM 1094 C C . LYS A 1 139 ? 5.763 7.671 -1.341 1.00 82.75 139 LYS A C 1
ATOM 1096 O O . LYS A 1 139 ? 5.195 8.483 -0.627 1.00 82.75 139 LYS A O 1
ATOM 1101 N N . GLY A 1 140 ? 5.749 7.762 -2.673 1.00 75.38 140 GLY A N 1
ATOM 1102 C CA . GLY A 1 140 ? 5.006 8.798 -3.411 1.00 75.38 140 GLY A CA 1
ATOM 1103 C C . GLY A 1 140 ? 3.516 8.503 -3.613 1.00 75.38 140 GLY A C 1
ATOM 1104 O O . GLY A 1 140 ? 2.777 9.382 -4.036 1.00 75.38 140 GLY A O 1
ATOM 1105 N N . LEU A 1 141 ? 3.086 7.275 -3.317 1.00 84.38 141 LEU A N 1
ATOM 1106 C CA . LEU A 1 141 ? 1.721 6.773 -3.508 1.00 84.38 141 LEU A CA 1
ATOM 1107 C C . LEU A 1 141 ? 1.038 6.453 -2.176 1.00 84.38 141 LEU A C 1
ATOM 1109 O O . LEU A 1 141 ? 0.101 5.664 -2.101 1.00 84.38 141 LEU A O 1
ATOM 1113 N N . SER A 1 142 ? 1.540 7.049 -1.103 1.00 87.56 142 SER A N 1
ATOM 1114 C CA . SER A 1 142 ? 1.020 6.894 0.242 1.00 87.56 142 SER A CA 1
ATOM 1115 C C . SER A 1 142 ? 1.235 8.198 0.987 1.00 87.56 142 SER A C 1
ATOM 1117 O O . SER A 1 142 ? 2.355 8.701 1.064 1.00 87.56 142 SER A O 1
ATOM 1119 N N . VAL A 1 143 ? 0.167 8.742 1.553 1.00 88.94 143 VAL A N 1
ATOM 1120 C CA . VAL A 1 143 ? 0.211 9.990 2.309 1.00 88.94 143 VAL A CA 1
ATOM 1121 C C . VAL A 1 143 ? -0.531 9.816 3.620 1.00 88.94 143 VAL A C 1
ATOM 1123 O O . VAL A 1 143 ? -1.580 9.184 3.655 1.00 88.94 143 VAL A O 1
ATOM 1126 N N . GLU A 1 144 ? 0.030 10.331 4.711 1.00 90.31 144 GLU A N 1
ATOM 1127 C CA . GLU A 1 144 ? -0.663 10.343 5.999 1.00 90.31 144 GLU A CA 1
ATOM 1128 C C . GLU A 1 144 ? -1.924 11.213 5.878 1.00 90.31 144 GLU A C 1
ATOM 1130 O O . GLU A 1 144 ? -1.850 12.369 5.456 1.00 90.31 144 GLU A O 1
ATOM 1135 N N . SER A 1 145 ? -3.080 10.637 6.203 1.00 80.50 145 SER A N 1
ATOM 1136 C CA . SER A 1 145 ? -4.364 11.330 6.259 1.00 80.50 145 SER A CA 1
ATOM 1137 C C . SER A 1 145 ? -4.543 11.902 7.664 1.00 80.50 145 SER A C 1
ATOM 1139 O O . SER A 1 145 ? -4.683 11.142 8.623 1.00 80.50 145 SER A O 1
ATOM 1141 N N . GLY A 1 146 ? -4.560 13.230 7.779 1.00 61.62 146 GLY A N 1
ATOM 1142 C CA . GLY A 1 146 ? -4.832 13.941 9.031 1.00 61.62 146 GLY A CA 1
ATOM 1143 C C . GLY A 1 146 ? -3.670 14.805 9.525 1.00 61.62 146 GLY A C 1
ATOM 1144 O O . GLY A 1 146 ? -2.698 14.305 10.090 1.00 61.62 146 GLY A O 1
ATOM 1145 N N . LEU A 1 147 ? -3.834 16.118 9.348 1.00 40.88 147 LEU A N 1
ATOM 1146 C CA . LEU A 1 147 ? -3.954 17.047 10.474 1.00 40.88 147 LEU A CA 1
A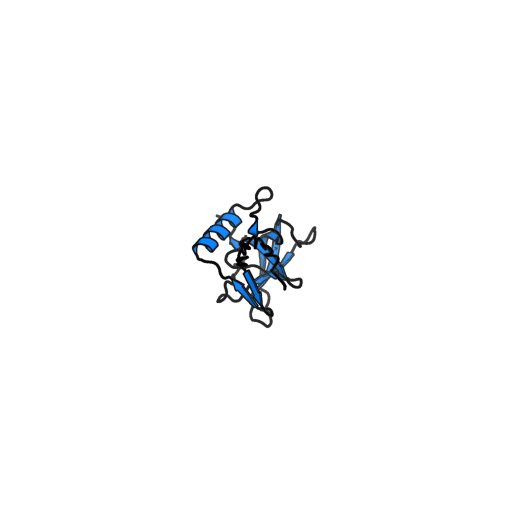TOM 1147 C C . LEU A 1 147 ? -5.436 17.407 10.595 1.00 40.88 147 LEU A C 1
ATOM 1149 O O . LEU A 1 147 ? -6.057 17.567 9.519 1.00 40.88 147 LEU A O 1
#

Sequence (147 aa):
MKINVIALFFLSIFPIVAYSNSQSFFYNKGELKVKLSNEDLGKTISDLKNADAEHIPHGMEGGSLFEAELVEKLPSDKFGQSNWLVKLNSVILPGDIRPGAAEIKLTSPKMTEGGINFLRNKKYKIFAVKIDGNFYTWKGLSVESGL

Radius of gyration: 21.44 Å; chains: 1; bounding box: 33×30×89 Å